Protein AF-A0A556C3S7-F1 (afdb_monomer_lite)

Foldseek 3Di:
DVVVCVVVVHDPVVCCVVQPDPVSVCLVVLLVLLVVLCVQQPQDLQCNPVSLVSSLVVCVVCVVSLVSLVVCVPPPVPSNPPSVVNNLVSNQSNCPPPDDPDRSSRSVVVSSCVSNVVSVVVVPPPPD

Sequence (128 aa):
MERIATRAKSNVRLIYAYYGTKSSLFDMALPQALRCMAENVPPRPDDLTAWAGDVFDHHQWYPEVLRPSMWAQLECPEAATEPFDSHREQTLASAMGESNPLSPIDVLVFVYALAQAWGAVSGRVDSA

Radius of gyration: 17.05 Å; chains: 1; bounding box: 46×32×41 Å

Organism: Brevibacterium aurantiacum (NCBI:txid273384)

Structure (mmCIF, N/CA/C/O backbone):
data_AF-A0A556C3S7-F1
#
_entry.id   AF-A0A556C3S7-F1
#
loop_
_atom_site.group_PDB
_atom_site.id
_atom_site.type_symbol
_atom_site.label_atom_id
_atom_site.label_alt_id
_atom_site.label_comp_id
_atom_site.label_asym_id
_atom_site.label_entity_id
_atom_site.label_seq_id
_atom_site.pdbx_PDB_ins_code
_atom_site.Cartn_x
_atom_site.Cartn_y
_atom_site.Cartn_z
_atom_site.occupancy
_atom_site.B_iso_or_equiv
_atom_site.auth_seq_id
_atom_site.auth_comp_id
_atom_site.auth_asym_id
_atom_site.auth_atom_id
_atom_site.pdbx_PDB_model_num
ATOM 1 N N . MET A 1 1 ? -12.628 4.765 14.629 1.00 85.94 1 MET A N 1
ATOM 2 C CA . MET A 1 1 ? -13.147 3.439 15.008 1.00 85.94 1 MET A CA 1
ATOM 3 C C . MET A 1 1 ? -14.621 3.286 14.681 1.00 85.94 1 MET A C 1
ATOM 5 O O . MET A 1 1 ? -14.951 2.323 14.015 1.00 85.94 1 MET A O 1
ATOM 9 N N . GLU A 1 2 ? -15.492 4.230 15.042 1.00 91.12 2 GLU A N 1
ATOM 10 C CA . GLU A 1 2 ? -16.945 4.138 14.776 1.00 91.12 2 GLU A CA 1
ATOM 11 C C . GLU A 1 2 ? -17.297 3.816 13.320 1.00 91.12 2 GLU A C 1
ATOM 13 O O . GLU A 1 2 ? -17.932 2.803 13.057 1.00 91.12 2 GLU A O 1
ATOM 18 N N . ARG A 1 3 ? -16.774 4.583 12.354 1.00 92.50 3 ARG A N 1
ATOM 19 C CA . ARG A 1 3 ? -16.978 4.295 10.921 1.00 92.50 3 ARG A CA 1
ATOM 20 C C . ARG A 1 3 ? -16.495 2.901 10.489 1.00 92.50 3 ARG A C 1
ATOM 22 O O . ARG A 1 3 ? -17.098 2.305 9.602 1.00 92.50 3 ARG A O 1
ATOM 29 N N . ILE A 1 4 ? -15.412 2.402 11.091 1.00 89.94 4 ILE A N 1
ATOM 30 C CA . ILE A 1 4 ? -14.860 1.065 10.811 1.00 89.94 4 ILE A CA 1
ATOM 31 C C . ILE A 1 4 ? -15.810 0.006 11.373 1.00 89.94 4 ILE A C 1
ATOM 33 O O . ILE A 1 4 ? -16.185 -0.914 10.658 1.00 89.94 4 ILE A O 1
ATOM 37 N N . ALA A 1 5 ? -16.270 0.184 12.612 1.00 92.62 5 ALA A N 1
ATOM 38 C CA . ALA A 1 5 ? -17.216 -0.707 13.272 1.00 92.62 5 ALA A CA 1
ATOM 39 C C . ALA A 1 5 ? -18.539 -0.818 12.509 1.00 92.62 5 ALA A C 1
ATOM 41 O O . ALA A 1 5 ? -19.004 -1.926 12.251 1.00 92.62 5 ALA A O 1
ATOM 42 N N . THR A 1 6 ? -19.095 0.311 12.061 1.00 94.62 6 THR A N 1
ATOM 43 C CA . THR A 1 6 ? -20.312 0.327 11.240 1.00 94.62 6 THR A CA 1
ATOM 44 C C . THR A 1 6 ? -20.128 -0.464 9.944 1.00 94.62 6 THR A C 1
ATOM 46 O O . THR A 1 6 ? -20.972 -1.295 9.616 1.00 94.62 6 THR A O 1
ATOM 49 N N . ARG A 1 7 ? -19.020 -0.254 9.216 1.00 92.44 7 ARG A N 1
ATOM 50 C CA . ARG A 1 7 ? -18.741 -0.970 7.956 1.00 92.44 7 ARG A CA 1
ATOM 51 C C . ARG A 1 7 ? -18.477 -2.461 8.170 1.00 92.44 7 ARG A C 1
ATOM 53 O O . ARG A 1 7 ? -18.977 -3.272 7.401 1.00 92.44 7 ARG A O 1
ATOM 60 N N . ALA A 1 8 ? -17.753 -2.813 9.228 1.00 90.62 8 ALA A N 1
ATOM 61 C CA . ALA A 1 8 ? -17.464 -4.195 9.605 1.00 90.62 8 ALA A CA 1
ATOM 62 C C . ALA A 1 8 ? -18.658 -4.909 10.267 1.00 90.62 8 ALA A C 1
ATOM 64 O O . ALA A 1 8 ? -18.535 -6.074 10.632 1.00 90.62 8 ALA A O 1
ATOM 65 N N . LYS A 1 9 ? -19.792 -4.214 10.465 1.00 94.19 9 LYS A N 1
ATOM 66 C CA . LYS A 1 9 ? -20.957 -4.699 11.227 1.00 94.19 9 LYS A CA 1
ATOM 67 C C . LYS A 1 9 ? -20.552 -5.261 12.598 1.00 94.19 9 LYS A C 1
ATOM 69 O O . LYS A 1 9 ? -21.079 -6.271 13.054 1.00 94.19 9 LYS A O 1
ATOM 74 N N . SER A 1 10 ? -19.595 -4.594 13.239 1.00 93.75 10 SER A N 1
ATOM 75 C CA . SER A 1 10 ? -18.988 -5.007 14.502 1.00 93.75 10 SER A CA 1
ATOM 76 C C . SER A 1 10 ? -19.213 -3.960 15.591 1.00 93.75 10 SER A C 1
ATOM 78 O O . SER A 1 10 ? -19.557 -2.806 15.327 1.00 93.75 10 SER A O 1
ATOM 80 N N . ASN A 1 11 ? -19.024 -4.360 16.845 1.00 93.44 11 ASN A N 1
ATOM 81 C CA . ASN A 1 11 ? -19.128 -3.466 17.989 1.00 93.44 11 ASN A CA 1
ATOM 82 C C . ASN A 1 11 ? -17.817 -2.679 18.161 1.00 93.44 11 ASN A C 1
ATOM 84 O O . ASN A 1 11 ? -16.744 -3.271 18.242 1.00 93.44 11 ASN A O 1
ATOM 88 N N . VAL A 1 12 ? -17.898 -1.348 18.291 1.00 93.56 12 VAL A N 1
ATOM 89 C CA . VAL A 1 12 ? -16.727 -0.484 18.543 1.00 93.56 12 VAL A CA 1
ATOM 90 C C . VAL A 1 12 ? -15.901 -0.970 19.735 1.00 93.56 12 VAL A C 1
ATOM 92 O O . VAL A 1 12 ? -14.680 -1.038 19.627 1.00 93.56 12 VAL A O 1
ATOM 95 N N . ARG A 1 13 ? -16.540 -1.355 20.848 1.00 94.06 13 ARG A N 1
ATOM 96 C CA . ARG A 1 13 ? -15.841 -1.880 22.032 1.00 94.06 13 ARG A CA 1
ATOM 97 C C . ARG A 1 13 ? -15.083 -3.166 21.724 1.00 94.06 13 ARG A C 1
ATOM 99 O O . ARG A 1 13 ? -14.003 -3.354 22.264 1.00 94.06 13 ARG A O 1
ATOM 106 N N . LEU A 1 14 ? -15.617 -4.018 20.847 1.00 93.44 14 LEU A N 1
ATOM 107 C CA . LEU A 1 14 ? -14.944 -5.245 20.425 1.00 93.44 14 LEU A CA 1
ATOM 108 C C . LEU A 1 14 ? -13.708 -4.927 19.577 1.00 93.44 14 LEU A C 1
ATOM 110 O O . LEU A 1 14 ? -12.654 -5.502 19.809 1.00 93.44 14 LEU A O 1
ATOM 114 N N . ILE A 1 15 ? -13.800 -3.956 18.663 1.00 91.62 15 ILE A N 1
ATOM 115 C CA . ILE A 1 15 ? -12.640 -3.501 17.881 1.00 91.62 15 ILE A CA 1
ATOM 116 C C . ILE A 1 15 ? -11.549 -2.938 18.803 1.00 91.62 15 ILE A C 1
ATOM 118 O O . ILE A 1 15 ? -10.386 -3.284 18.635 1.00 91.62 15 ILE A O 1
ATOM 122 N N . TYR A 1 16 ? -11.909 -2.128 19.803 1.00 92.31 16 TYR A N 1
ATOM 123 C CA . TYR A 1 16 ? -10.949 -1.654 20.807 1.00 92.31 16 TYR A CA 1
ATOM 124 C C . TYR A 1 16 ? -10.366 -2.796 21.651 1.00 92.31 16 TYR A C 1
ATOM 126 O O . TYR A 1 16 ? -9.184 -2.766 21.969 1.00 92.31 16 TYR A O 1
ATOM 134 N N . ALA A 1 17 ? -11.161 -3.808 22.004 1.00 93.81 17 ALA A N 1
ATOM 135 C CA . ALA A 1 17 ? -10.679 -4.949 22.781 1.00 93.81 17 ALA A CA 1
ATOM 136 C C . ALA A 1 17 ? -9.670 -5.813 22.003 1.00 93.81 17 ALA A C 1
ATOM 138 O O . ALA A 1 17 ? -8.706 -6.283 22.597 1.00 93.81 17 ALA A O 1
ATOM 139 N N . TYR A 1 18 ? -9.875 -6.004 20.695 1.00 92.31 18 TYR A N 1
ATOM 140 C CA . TYR A 1 18 ? -8.984 -6.806 19.847 1.00 92.31 18 TYR A CA 1
ATOM 141 C C . TYR A 1 18 ? -7.752 -6.039 19.366 1.00 92.31 18 TYR A C 1
ATOM 143 O O . TYR A 1 18 ? -6.648 -6.570 19.404 1.00 92.31 18 TYR A O 1
ATOM 151 N N . TYR A 1 19 ? -7.937 -4.805 18.896 1.00 91.62 19 TYR A N 1
ATOM 152 C CA . TYR A 1 19 ? -6.879 -4.042 18.228 1.00 91.62 19 TYR A CA 1
ATOM 153 C C . TYR A 1 19 ? -6.302 -2.920 19.095 1.00 91.62 19 TYR A C 1
ATOM 155 O O . TYR A 1 19 ? -5.375 -2.237 18.677 1.00 91.62 19 TYR A O 1
ATOM 163 N N . GLY A 1 20 ? -6.851 -2.675 20.286 1.00 92.81 20 GLY A N 1
ATOM 164 C CA . GLY A 1 20 ? -6.415 -1.576 21.137 1.00 92.81 20 GLY A CA 1
ATOM 165 C C . GLY A 1 20 ? -6.696 -0.224 20.486 1.00 92.81 20 GLY A C 1
ATOM 166 O O . GLY A 1 20 ? -7.838 0.225 20.407 1.00 92.81 20 GLY A O 1
ATOM 167 N N . THR A 1 21 ? -5.651 0.463 20.034 1.00 92.38 21 THR A N 1
ATOM 168 C CA . THR A 1 21 ? -5.757 1.821 19.486 1.00 92.38 21 THR A CA 1
ATOM 169 C C . THR A 1 21 ? -6.032 1.821 17.982 1.00 92.38 21 THR A C 1
ATOM 171 O O . THR A 1 21 ? -5.869 0.826 17.281 1.00 92.38 21 THR A O 1
ATOM 174 N N . LYS A 1 22 ? -6.441 2.979 17.443 1.00 88.56 22 LYS A N 1
ATOM 175 C CA . LYS A 1 22 ? -6.580 3.150 15.988 1.00 88.56 22 LYS A CA 1
ATOM 176 C C . LYS A 1 22 ? -5.237 2.965 15.271 1.00 88.56 22 LYS A C 1
ATOM 178 O O . LYS A 1 22 ? -5.242 2.427 14.171 1.00 88.56 22 LYS A O 1
ATOM 183 N N . SER A 1 23 ? -4.140 3.412 15.884 1.00 87.81 23 SE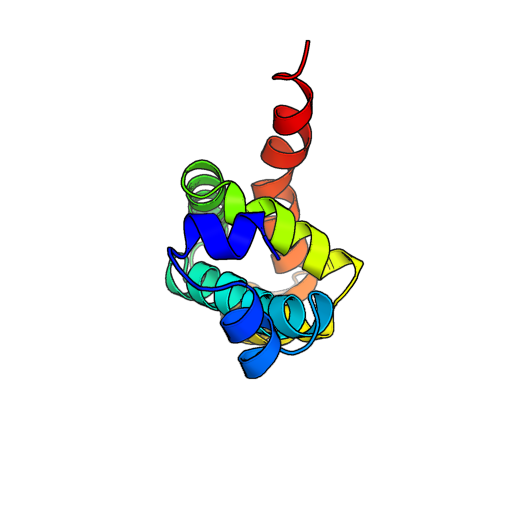R A N 1
ATOM 184 C CA . SER A 1 23 ? -2.792 3.231 15.341 1.00 87.81 23 SER A CA 1
ATOM 185 C C . SER A 1 23 ? -2.445 1.752 15.266 1.00 87.81 23 SER A C 1
ATOM 187 O O . SER A 1 23 ? -2.195 1.270 14.179 1.00 87.81 23 SER A O 1
ATOM 189 N N . SER A 1 24 ? -2.614 1.000 16.358 1.00 87.19 24 SER A N 1
ATOM 190 C CA . SER A 1 24 ? -2.324 -0.439 16.356 1.00 87.19 24 SER A CA 1
ATOM 191 C C . SER A 1 24 ? -3.185 -1.223 15.356 1.00 87.19 24 SER A C 1
ATOM 193 O O . SER A 1 24 ? -2.676 -2.101 14.663 1.00 87.19 24 SER A O 1
ATOM 195 N N . LEU A 1 25 ? -4.469 -0.868 15.197 1.00 90.12 25 LEU A N 1
ATOM 196 C CA . LEU A 1 25 ? -5.300 -1.420 14.119 1.00 90.12 25 LEU A CA 1
ATOM 197 C C . LEU A 1 25 ? -4.694 -1.145 12.740 1.00 90.12 25 LEU A C 1
ATOM 199 O O . LEU A 1 25 ? -4.683 -2.028 11.887 1.00 90.12 25 LEU A O 1
ATOM 203 N N . PHE A 1 26 ? -4.238 0.083 12.507 1.00 87.38 26 PHE A N 1
ATOM 204 C CA . PHE A 1 26 ? -3.658 0.487 11.234 1.00 87.38 26 PHE A CA 1
ATOM 205 C C . PHE A 1 26 ? -2.313 -0.205 10.974 1.00 87.38 26 PHE A C 1
ATOM 207 O O . PHE A 1 26 ? -2.112 -0.697 9.868 1.00 87.38 26 PHE A O 1
ATOM 214 N N . ASP A 1 27 ? -1.474 -0.352 11.999 1.00 84.69 27 ASP A N 1
ATOM 215 C CA . ASP A 1 27 ? -0.187 -1.058 11.939 1.00 84.69 27 ASP A CA 1
ATOM 216 C C . ASP A 1 27 ? -0.357 -2.538 11.556 1.00 84.69 27 ASP A C 1
ATOM 218 O O . ASP A 1 27 ? 0.521 -3.123 10.932 1.00 84.69 27 ASP A O 1
ATOM 222 N N . MET A 1 28 ? -1.505 -3.148 11.876 1.00 86.00 28 MET A N 1
ATOM 223 C CA . MET A 1 28 ? -1.854 -4.502 11.426 1.00 86.00 28 MET A CA 1
ATOM 224 C C . MET A 1 28 ? -2.518 -4.530 10.044 1.00 86.00 28 MET A C 1
ATOM 226 O O . MET A 1 28 ? -2.267 -5.432 9.247 1.00 86.00 28 MET A O 1
ATOM 230 N N . ALA A 1 29 ? -3.398 -3.570 9.754 1.00 87.88 29 ALA A N 1
ATOM 231 C CA . ALA A 1 29 ? -4.168 -3.555 8.513 1.00 87.88 29 ALA A CA 1
ATOM 232 C C . ALA A 1 29 ? -3.323 -3.159 7.294 1.00 87.88 29 ALA A C 1
ATOM 234 O O . ALA A 1 29 ? -3.577 -3.649 6.194 1.00 87.88 29 ALA A O 1
ATOM 235 N N . LEU A 1 30 ? -2.337 -2.277 7.477 1.00 85.56 30 LEU A N 1
ATOM 236 C CA . LEU A 1 30 ? -1.515 -1.765 6.387 1.00 85.56 30 LEU A CA 1
ATOM 237 C C . LEU A 1 30 ? -0.635 -2.858 5.751 1.00 85.56 30 LEU A C 1
ATOM 239 O O . LEU A 1 30 ? -0.775 -3.053 4.544 1.00 85.56 30 LEU A O 1
ATOM 243 N N . PRO A 1 31 ? 0.185 -3.630 6.497 1.00 83.31 31 PRO A N 1
ATOM 244 C CA . PRO A 1 31 ? 0.967 -4.720 5.908 1.00 83.31 31 PRO A CA 1
ATOM 245 C C . PRO A 1 31 ? 0.090 -5.756 5.199 1.00 83.31 31 PRO A C 1
ATOM 247 O O . PRO A 1 31 ? 0.442 -6.232 4.125 1.00 83.31 31 PRO A O 1
ATOM 250 N N . GLN A 1 32 ? -1.087 -6.063 5.758 1.00 85.62 32 GLN A N 1
ATOM 251 C CA . GLN A 1 32 ? -2.038 -6.983 5.133 1.00 85.62 32 GLN A CA 1
ATOM 252 C C . GLN A 1 32 ? -2.545 -6.450 3.785 1.00 85.62 32 GLN A C 1
ATOM 254 O O . GLN A 1 32 ? -2.611 -7.201 2.817 1.00 85.62 32 GLN A O 1
ATOM 259 N N . ALA A 1 33 ? -2.891 -5.162 3.706 1.00 84.62 33 ALA A N 1
ATOM 260 C CA . ALA A 1 33 ? -3.353 -4.546 2.465 1.00 84.62 33 ALA A CA 1
ATOM 261 C C . ALA A 1 33 ? -2.254 -4.529 1.390 1.00 84.62 33 ALA A C 1
ATOM 263 O O . ALA A 1 33 ? -2.525 -4.856 0.234 1.00 84.62 33 ALA A O 1
ATOM 264 N N . LEU A 1 34 ? -1.016 -4.200 1.776 1.00 82.69 34 LEU A N 1
ATOM 265 C CA . LEU A 1 34 ? 0.131 -4.202 0.865 1.00 82.69 34 LEU A CA 1
ATOM 266 C C . LEU A 1 34 ? 0.466 -5.614 0.374 1.00 82.69 34 LEU A C 1
ATOM 268 O O . LEU A 1 34 ? 0.771 -5.799 -0.801 1.00 82.69 34 LEU A O 1
ATOM 272 N N . ARG A 1 35 ? 0.344 -6.620 1.244 1.00 84.12 35 ARG A N 1
ATOM 273 C CA . ARG A 1 35 ? 0.519 -8.028 0.876 1.00 84.12 35 ARG A CA 1
ATOM 274 C C . ARG A 1 35 ? -0.537 -8.500 -0.113 1.00 84.12 35 ARG A C 1
ATOM 276 O O . ARG A 1 35 ? -0.181 -9.071 -1.133 1.00 84.12 35 ARG A O 1
ATOM 283 N N . CYS A 1 36 ? -1.814 -8.208 0.134 1.00 84.62 36 CYS A N 1
ATOM 284 C CA . CYS A 1 36 ? -2.874 -8.567 -0.809 1.00 84.62 36 CYS A CA 1
ATOM 285 C C . CYS A 1 36 ? -2.677 -7.893 -2.177 1.00 84.62 36 CYS A C 1
ATOM 287 O O . CYS A 1 36 ? -2.924 -8.517 -3.203 1.00 84.62 36 CYS A O 1
ATOM 289 N N . MET A 1 37 ? -2.197 -6.645 -2.213 1.00 83.69 37 MET A N 1
ATOM 290 C CA . MET A 1 37 ? -1.829 -5.985 -3.470 1.00 83.69 37 MET A CA 1
ATOM 291 C C . MET A 1 37 ? -0.693 -6.728 -4.187 1.00 83.69 37 MET A C 1
ATOM 293 O O . MET A 1 37 ? -0.812 -7.018 -5.374 1.00 83.69 37 MET A O 1
ATOM 297 N N . ALA A 1 38 ? 0.378 -7.060 -3.463 1.00 81.75 38 ALA A N 1
ATOM 298 C CA . ALA A 1 38 ? 1.515 -7.814 -3.987 1.00 81.75 38 ALA A CA 1
ATOM 299 C C . ALA A 1 38 ? 1.120 -9.205 -4.519 1.00 81.75 38 ALA A C 1
ATOM 301 O O . ALA A 1 38 ? 1.650 -9.650 -5.533 1.00 81.75 38 ALA A O 1
ATOM 302 N N . GLU A 1 39 ? 0.172 -9.878 -3.864 1.00 85.44 39 GLU A N 1
ATOM 303 C CA . GLU A 1 39 ? -0.383 -11.165 -4.304 1.00 85.44 39 GLU A CA 1
ATOM 304 C C . GLU A 1 39 ? -1.265 -11.027 -5.555 1.00 85.44 39 GLU A C 1
ATOM 306 O O . GLU A 1 39 ? -1.237 -11.894 -6.428 1.00 85.44 39 GLU A O 1
ATOM 311 N N . ASN A 1 40 ? -2.036 -9.940 -5.662 1.00 88.12 40 ASN A N 1
ATOM 312 C CA . ASN A 1 40 ? -2.905 -9.678 -6.811 1.00 88.12 40 ASN A CA 1
ATOM 313 C C . ASN A 1 40 ? -2.130 -9.254 -8.065 1.00 88.12 40 ASN A C 1
ATOM 315 O O . ASN A 1 40 ? -2.598 -9.498 -9.178 1.00 88.12 40 ASN A O 1
ATOM 319 N N . VAL A 1 41 ? -0.981 -8.596 -7.891 1.00 87.12 41 VAL A N 1
ATOM 320 C CA . VAL A 1 41 ? -0.162 -8.056 -8.985 1.00 87.12 41 VAL A CA 1
ATOM 321 C C . VAL A 1 41 ? 1.289 -8.519 -8.838 1.00 87.12 41 VAL A C 1
ATOM 323 O O . VAL A 1 41 ? 2.179 -7.711 -8.544 1.00 87.12 41 VAL A O 1
ATOM 326 N N . PRO A 1 42 ? 1.552 -9.824 -9.024 1.00 84.12 42 PRO A N 1
ATOM 327 C CA . PRO A 1 42 ? 2.895 -10.356 -8.875 1.00 84.12 42 PRO A CA 1
ATOM 328 C C . PRO A 1 42 ? 3.854 -9.696 -9.884 1.00 84.12 42 PRO A C 1
ATOM 330 O O . PRO A 1 42 ? 3.462 -9.456 -11.033 1.00 84.12 42 PRO A O 1
ATOM 333 N N . PRO A 1 43 ? 5.110 -9.416 -9.493 1.00 78.69 43 PRO A N 1
ATOM 334 C CA . PRO A 1 43 ? 6.119 -8.897 -10.405 1.00 78.69 43 PRO A CA 1
ATOM 335 C C . PRO A 1 43 ? 6.322 -9.796 -11.620 1.00 78.69 43 PRO A C 1
ATOM 337 O O . PRO A 1 43 ? 6.235 -11.022 -11.543 1.00 78.69 43 PRO A O 1
ATOM 340 N N . ARG A 1 44 ? 6.637 -9.169 -12.757 1.00 80.75 44 ARG A N 1
ATOM 341 C CA . ARG A 1 44 ? 6.972 -9.866 -14.005 1.00 80.75 44 ARG A CA 1
ATOM 342 C C . ARG A 1 44 ? 8.422 -9.560 -14.354 1.00 80.75 44 ARG A C 1
ATOM 344 O O . ARG A 1 44 ? 8.679 -8.533 -14.984 1.00 80.75 44 ARG A O 1
ATOM 351 N N . PRO A 1 45 ? 9.375 -10.421 -13.950 1.00 73.62 45 PRO A N 1
ATOM 352 C CA . PRO A 1 45 ? 10.785 -10.149 -14.164 1.00 73.62 45 PRO A CA 1
ATOM 353 C C . PRO A 1 45 ? 11.134 -9.933 -15.639 1.00 73.62 45 PRO A C 1
ATOM 355 O O . PRO A 1 45 ? 11.934 -9.067 -15.976 1.00 73.62 45 PRO A O 1
ATOM 358 N N . ASP A 1 46 ? 10.494 -10.672 -16.535 1.00 79.62 46 ASP A N 1
ATOM 359 C CA . ASP A 1 46 ? 10.825 -10.615 -17.958 1.00 79.62 46 ASP A CA 1
ATOM 360 C C . ASP A 1 46 ? 10.172 -9.424 -18.686 1.00 79.62 46 ASP A C 1
ATOM 362 O O . ASP A 1 46 ? 10.520 -9.139 -19.830 1.00 79.62 46 ASP A O 1
ATOM 366 N N . ASP A 1 47 ? 9.228 -8.722 -18.042 1.00 80.94 47 ASP A N 1
ATOM 367 C CA . ASP A 1 47 ? 8.504 -7.589 -18.628 1.00 80.94 47 ASP A CA 1
ATOM 368 C C . ASP A 1 47 ? 8.023 -6.598 -17.554 1.00 80.94 47 ASP A C 1
ATOM 370 O O . ASP A 1 47 ? 6.860 -6.572 -17.134 1.00 80.94 47 ASP A O 1
ATOM 374 N N . LEU A 1 48 ? 8.947 -5.738 -17.123 1.00 76.75 48 LEU A N 1
ATOM 375 C CA . LEU A 1 48 ? 8.676 -4.701 -16.126 1.00 76.75 48 LEU A CA 1
ATOM 376 C C . LEU A 1 48 ? 7.672 -3.647 -16.614 1.00 76.75 48 LEU A C 1
ATOM 378 O O . LEU A 1 48 ? 7.019 -3.003 -15.795 1.00 76.75 48 LEU A O 1
ATOM 382 N N . THR A 1 49 ? 7.537 -3.456 -17.930 1.00 80.81 49 THR A N 1
ATOM 383 C CA . THR A 1 49 ? 6.611 -2.459 -18.488 1.00 80.81 49 THR A CA 1
ATOM 384 C C . THR A 1 49 ? 5.177 -2.968 -18.415 1.00 80.81 49 THR A C 1
ATOM 386 O O . THR A 1 49 ? 4.296 -2.228 -17.976 1.00 80.81 49 THR A O 1
ATOM 389 N N . ALA A 1 50 ? 4.945 -4.235 -18.771 1.00 84.06 50 ALA A N 1
ATOM 390 C CA . ALA A 1 50 ? 3.649 -4.873 -18.559 1.00 84.06 50 ALA A CA 1
ATOM 391 C C . ALA A 1 50 ? 3.284 -4.888 -17.072 1.00 84.06 50 ALA A C 1
ATOM 393 O O . ALA A 1 50 ? 2.166 -4.524 -16.717 1.00 84.06 50 ALA A O 1
ATOM 394 N N . TRP A 1 51 ? 4.243 -5.209 -16.199 1.00 84.44 51 TRP A N 1
ATOM 395 C CA . TRP A 1 51 ? 4.000 -5.186 -14.760 1.00 84.44 51 TRP A CA 1
ATOM 396 C C . TRP A 1 51 ? 3.626 -3.791 -14.235 1.00 84.44 51 TRP A C 1
ATOM 398 O O . TRP A 1 51 ? 2.693 -3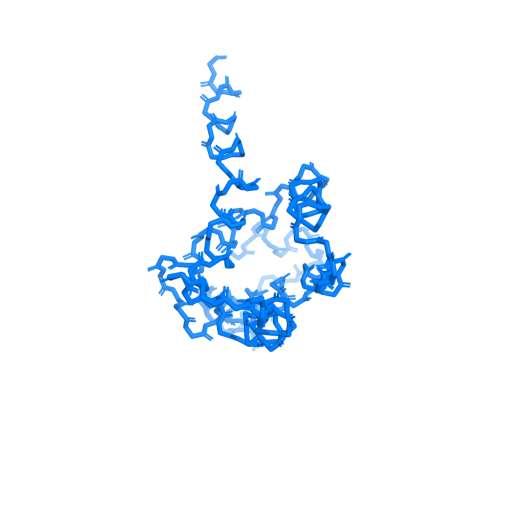.665 -13.448 1.00 84.44 51 TRP A O 1
ATOM 408 N N . ALA A 1 52 ? 4.277 -2.724 -14.711 1.00 82.75 52 ALA A N 1
ATOM 409 C CA . ALA A 1 52 ? 3.892 -1.355 -14.360 1.00 82.75 52 ALA A CA 1
ATOM 410 C C . ALA A 1 52 ? 2.443 -1.025 -14.768 1.00 82.75 52 ALA A C 1
ATOM 412 O O . ALA A 1 52 ? 1.735 -0.339 -14.026 1.00 82.75 52 ALA A O 1
ATOM 413 N N . GLY A 1 53 ? 1.998 -1.539 -15.919 1.00 85.94 53 GLY A N 1
ATOM 414 C CA . GLY A 1 53 ? 0.604 -1.464 -16.362 1.00 85.94 53 GLY A CA 1
ATOM 415 C C . GLY A 1 53 ? -0.344 -2.226 -15.435 1.00 85.94 53 GLY A C 1
ATOM 416 O O . GLY A 1 53 ? -1.334 -1.657 -14.982 1.00 85.94 53 GLY A O 1
ATOM 417 N N . ASP A 1 54 ? 0.004 -3.462 -15.071 1.00 89.19 54 ASP A N 1
ATOM 418 C CA . ASP A 1 54 ? -0.792 -4.293 -14.160 1.00 89.19 54 ASP A CA 1
ATOM 419 C C . ASP A 1 54 ? -0.947 -3.612 -12.776 1.00 89.19 54 ASP A C 1
ATOM 421 O O . ASP A 1 54 ? -2.034 -3.601 -12.187 1.00 89.19 54 ASP A O 1
ATOM 425 N N . VAL A 1 55 ? 0.116 -2.963 -12.275 1.00 86.31 55 VAL A N 1
ATOM 426 C CA . VAL A 1 55 ? 0.084 -2.175 -11.027 1.00 86.31 55 VAL A CA 1
ATOM 427 C C . VAL A 1 55 ? -0.808 -0.942 -11.177 1.00 86.31 55 VAL A C 1
ATOM 429 O O . VAL A 1 55 ? -1.594 -0.649 -10.272 1.00 86.31 55 VAL A O 1
ATOM 432 N N . PHE A 1 56 ? -0.711 -0.211 -12.289 1.00 84.69 56 PHE A N 1
ATOM 433 C CA . PHE A 1 56 ? -1.572 0.944 -12.564 1.00 84.69 56 PHE A CA 1
ATOM 434 C C . PHE A 1 56 ? -3.051 0.541 -12.587 1.00 84.69 56 PHE A C 1
ATOM 436 O O . PHE A 1 56 ? -3.869 1.144 -11.885 1.00 84.69 56 PHE A O 1
ATOM 443 N N . ASP A 1 57 ? -3.385 -0.512 -13.332 1.00 88.75 57 ASP A N 1
ATOM 444 C CA . ASP A 1 57 ? -4.754 -0.999 -13.455 1.00 88.75 57 ASP A CA 1
ATOM 445 C C . ASP A 1 57 ? -5.293 -1.435 -12.093 1.00 88.75 57 ASP A C 1
ATOM 447 O O . ASP A 1 57 ? -6.382 -1.01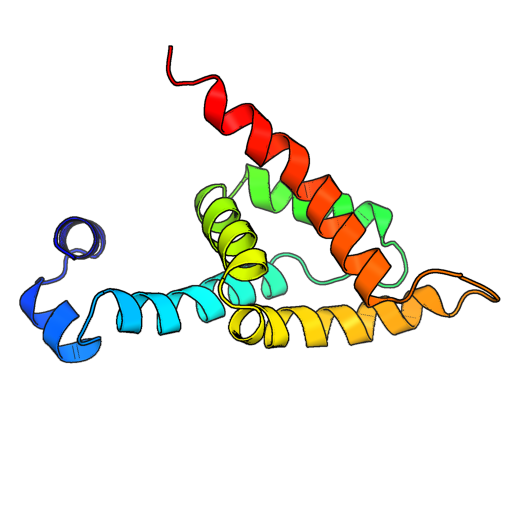7 -11.700 1.00 88.75 57 ASP A O 1
ATOM 451 N N . HIS A 1 58 ? -4.521 -2.184 -11.302 1.00 87.94 58 HIS A N 1
ATOM 452 C CA . HIS A 1 58 ? -4.949 -2.571 -9.957 1.00 87.94 58 HIS A CA 1
ATOM 453 C C . HIS A 1 58 ? -5.303 -1.362 -9.079 1.00 87.94 58 HIS A C 1
ATOM 455 O O . HIS A 1 58 ? -6.308 -1.391 -8.371 1.00 87.94 58 HIS A O 1
ATOM 461 N N . HIS A 1 59 ? -4.543 -0.267 -9.148 1.00 85.44 59 HIS A N 1
ATOM 462 C CA . HIS A 1 59 ? -4.874 0.953 -8.405 1.00 85.44 59 HIS A CA 1
ATOM 463 C C . HIS A 1 59 ? -6.140 1.658 -8.917 1.00 85.44 59 HIS A C 1
ATOM 465 O O . HIS A 1 59 ? -6.825 2.307 -8.124 1.00 85.44 59 HIS A O 1
ATOM 471 N N . GLN A 1 60 ? -6.476 1.514 -10.201 1.00 85.62 60 GLN A N 1
ATOM 472 C CA . GLN A 1 60 ? -7.738 2.005 -10.766 1.00 85.62 60 GLN A CA 1
ATOM 473 C C . GLN A 1 60 ? -8.937 1.179 -10.274 1.00 85.62 60 GLN A C 1
ATOM 475 O O . GLN A 1 60 ? -9.989 1.743 -9.972 1.00 85.62 60 GLN A O 1
ATOM 480 N N . TRP A 1 61 ? -8.778 -0.144 -10.161 1.00 88.50 61 TRP A N 1
ATOM 481 C CA . TRP A 1 61 ? -9.821 -1.048 -9.659 1.00 88.50 61 TRP A CA 1
ATOM 482 C C . TRP A 1 61 ? -9.983 -0.991 -8.131 1.00 88.50 61 TRP A C 1
ATOM 484 O O . TRP A 1 61 ? -11.102 -1.139 -7.640 1.00 88.50 61 TRP A O 1
ATOM 494 N N . TYR A 1 62 ? -8.897 -0.734 -7.392 1.00 86.25 62 TYR A N 1
ATOM 495 C CA . TYR A 1 62 ? -8.848 -0.718 -5.922 1.00 86.25 62 TYR A CA 1
ATOM 496 C C . TYR A 1 62 ? -8.270 0.602 -5.367 1.00 86.25 62 TYR A C 1
ATOM 498 O O . TYR A 1 62 ? -7.216 0.616 -4.711 1.00 86.25 62 TYR A O 1
ATOM 506 N N . PRO A 1 63 ? -8.943 1.749 -5.586 1.00 83.31 63 PRO A N 1
ATOM 507 C CA . PRO A 1 63 ? -8.443 3.066 -5.178 1.00 83.31 63 PRO A CA 1
ATOM 508 C C . PRO A 1 63 ? -8.284 3.220 -3.655 1.00 83.31 63 PRO A C 1
ATOM 510 O O . PRO A 1 63 ? -7.552 4.093 -3.176 1.00 83.31 63 PRO A O 1
ATOM 513 N N . GLU A 1 64 ? -8.949 2.386 -2.855 1.00 82.06 64 GLU A N 1
ATOM 514 C CA . GLU A 1 64 ? -8.798 2.343 -1.401 1.00 82.06 64 GLU A CA 1
ATOM 515 C C . GLU A 1 64 ? -7.419 1.861 -0.936 1.00 82.06 64 GLU A C 1
ATOM 517 O O . GLU A 1 64 ? -7.023 2.222 0.175 1.00 82.06 64 GLU A O 1
ATOM 522 N N . VAL A 1 65 ? -6.691 1.107 -1.769 1.00 81.62 65 VAL A N 1
ATOM 523 C CA . VAL A 1 65 ? -5.343 0.585 -1.477 1.00 81.62 65 VAL A CA 1
ATOM 524 C C . VAL A 1 65 ? -4.251 1.573 -1.897 1.00 81.62 65 VAL A C 1
ATOM 526 O O . VAL A 1 65 ? -3.186 1.617 -1.279 1.00 81.62 65 VAL A O 1
ATOM 529 N N . LEU A 1 66 ? -4.540 2.453 -2.863 1.00 82.12 66 LEU A N 1
ATOM 530 C CA . LEU A 1 66 ? -3.606 3.473 -3.349 1.00 82.12 66 LEU A CA 1
ATOM 531 C C . LEU A 1 66 ? -3.118 4.399 -2.231 1.00 82.12 66 LEU A C 1
ATOM 533 O O . LEU A 1 66 ? -1.922 4.556 -2.001 1.00 82.12 66 LEU A O 1
ATOM 537 N N . ARG A 1 67 ? -4.053 5.015 -1.500 1.00 82.12 67 ARG A N 1
ATOM 538 C CA . ARG A 1 67 ? -3.706 6.006 -0.470 1.00 82.12 67 ARG A CA 1
ATOM 539 C C . ARG A 1 67 ? -2.870 5.396 0.673 1.00 82.12 67 ARG A C 1
ATOM 541 O O . ARG A 1 67 ? -1.877 6.021 1.041 1.00 82.12 67 ARG A O 1
ATOM 548 N N . PRO A 1 68 ? -3.219 4.223 1.240 1.00 81.62 68 PRO A N 1
ATOM 549 C CA . PRO A 1 68 ? -2.359 3.522 2.194 1.00 81.62 68 PRO A CA 1
ATOM 550 C C . PRO A 1 68 ? -0.964 3.204 1.645 1.00 81.62 68 PRO A C 1
ATOM 552 O O . PRO A 1 68 ? 0.010 3.398 2.363 1.00 81.62 68 PRO A O 1
ATOM 555 N N . SER A 1 69 ? -0.855 2.792 0.379 1.00 79.25 69 SER A N 1
ATOM 556 C CA . SER A 1 69 ? 0.429 2.452 -0.257 1.00 79.25 69 SER A CA 1
ATOM 557 C C . SER A 1 69 ? 1.340 3.661 -0.449 1.00 79.25 69 SER A C 1
ATOM 559 O O . SER A 1 69 ? 2.539 3.593 -0.179 1.00 79.25 69 SER A O 1
ATOM 561 N N . MET A 1 70 ? 0.778 4.804 -0.843 1.00 78.94 70 MET A N 1
ATOM 562 C CA . MET A 1 70 ? 1.517 6.069 -0.901 1.00 78.94 70 MET A CA 1
ATOM 563 C C . MET A 1 70 ? 1.945 6.545 0.492 1.00 78.94 70 MET A C 1
ATOM 565 O O . MET A 1 70 ? 3.065 7.012 0.667 1.00 78.94 70 MET A O 1
ATOM 569 N N . TRP A 1 71 ? 1.068 6.420 1.493 1.00 82.94 71 TRP A N 1
ATOM 570 C CA . TRP A 1 71 ? 1.382 6.800 2.873 1.00 82.9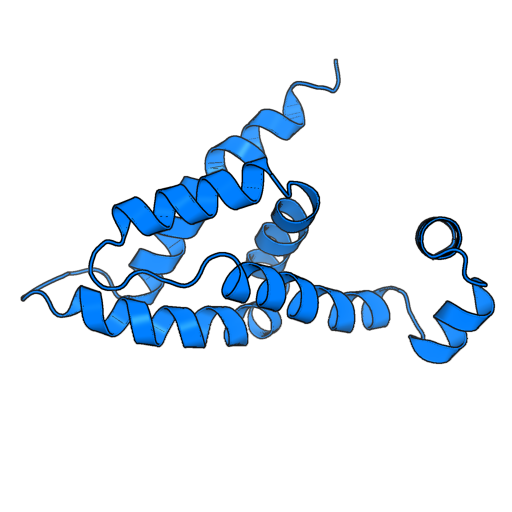4 71 TRP A CA 1
ATOM 571 C C . TRP A 1 71 ? 2.494 5.927 3.472 1.00 82.94 71 TRP A C 1
ATOM 573 O O . TRP A 1 71 ? 3.403 6.457 4.106 1.00 82.94 71 TRP A O 1
ATOM 583 N N . ALA A 1 72 ? 2.462 4.612 3.231 1.00 79.44 72 ALA A N 1
ATOM 584 C CA . ALA A 1 72 ? 3.460 3.670 3.738 1.00 79.44 72 ALA A CA 1
ATOM 585 C C . ALA A 1 72 ? 4.876 4.025 3.271 1.00 79.44 72 ALA A C 1
ATOM 587 O O . ALA A 1 72 ? 5.806 4.016 4.072 1.00 79.44 72 ALA A O 1
ATOM 588 N N . GLN A 1 73 ? 5.019 4.420 2.003 1.00 71.50 73 GLN A N 1
ATOM 589 C CA . GLN A 1 73 ? 6.297 4.863 1.439 1.00 71.50 73 GLN A CA 1
ATOM 590 C C . GLN A 1 73 ? 6.865 6.115 2.129 1.00 71.50 73 GLN A C 1
ATOM 592 O O . GLN A 1 73 ? 8.078 6.305 2.127 1.00 71.50 73 GLN A O 1
ATOM 597 N N . LEU A 1 74 ? 6.012 6.970 2.704 1.00 74.62 74 LEU A N 1
ATOM 598 C CA . LEU A 1 74 ? 6.427 8.223 3.341 1.00 74.62 74 LEU A CA 1
ATOM 599 C C . LEU A 1 74 ? 6.700 8.068 4.841 1.00 74.62 74 LEU A C 1
ATOM 601 O O . LEU A 1 74 ? 7.666 8.630 5.347 1.00 74.62 74 LEU A O 1
ATOM 605 N N . GLU A 1 75 ? 5.843 7.334 5.548 1.00 75.81 75 GLU A N 1
ATOM 606 C CA . GLU A 1 75 ? 5.778 7.366 7.018 1.00 75.81 75 GLU A CA 1
ATOM 607 C C . GLU A 1 75 ? 6.150 6.030 7.675 1.00 75.81 75 GLU A C 1
ATOM 609 O O . GLU A 1 75 ? 6.408 5.985 8.876 1.00 75.81 75 GLU A O 1
ATOM 614 N N . CYS A 1 76 ? 6.161 4.924 6.922 1.00 70.00 76 CYS A N 1
ATOM 615 C CA . CYS A 1 76 ? 6.393 3.591 7.480 1.00 70.00 76 CYS A CA 1
ATOM 616 C C . CYS A 1 76 ? 7.202 2.702 6.520 1.00 70.00 76 CYS A C 1
ATOM 618 O O . CYS A 1 76 ? 6.676 1.718 5.986 1.00 70.00 76 CYS A O 1
ATOM 620 N N . PRO A 1 77 ? 8.490 3.028 6.300 1.00 63.06 77 PRO A N 1
ATOM 621 C CA . PRO A 1 77 ? 9.343 2.278 5.383 1.00 63.06 77 PRO A CA 1
ATOM 622 C C . PRO A 1 77 ? 9.431 0.790 5.755 1.00 63.06 77 PRO A C 1
ATOM 624 O O . PRO A 1 77 ? 9.446 -0.046 4.865 1.00 63.06 77 PRO A O 1
ATOM 627 N N . GLU A 1 78 ? 9.377 0.445 7.045 1.00 64.94 78 GLU A N 1
ATOM 628 C CA . GLU A 1 78 ? 9.436 -0.943 7.534 1.00 64.94 78 GLU A CA 1
ATOM 629 C C . GLU A 1 78 ? 8.200 -1.782 7.168 1.00 64.94 78 GLU A C 1
ATOM 631 O O . GLU A 1 78 ? 8.329 -2.968 6.873 1.00 64.94 78 GLU A O 1
ATOM 636 N N . ALA A 1 79 ? 7.001 -1.187 7.150 1.00 59.84 79 ALA A N 1
ATOM 637 C CA . ALA A 1 79 ? 5.779 -1.881 6.730 1.00 59.84 79 ALA A CA 1
ATOM 638 C C . ALA A 1 79 ? 5.704 -2.055 5.207 1.00 59.84 79 ALA A C 1
ATOM 640 O O . ALA A 1 79 ? 5.040 -2.972 4.722 1.00 59.84 79 ALA A O 1
ATOM 641 N N . ALA A 1 80 ? 6.386 -1.187 4.459 1.00 59.38 80 ALA A N 1
ATOM 642 C CA . ALA A 1 80 ? 6.568 -1.348 3.025 1.00 59.38 80 ALA A CA 1
ATOM 643 C C . ALA A 1 80 ? 7.605 -2.440 2.701 1.00 59.38 80 ALA A C 1
ATOM 645 O O . ALA A 1 80 ? 7.504 -3.064 1.653 1.00 59.38 80 ALA A O 1
ATOM 646 N N . THR A 1 81 ? 8.557 -2.733 3.592 1.00 60.00 81 THR A N 1
ATOM 647 C CA . THR A 1 81 ? 9.696 -3.616 3.301 1.00 60.00 81 THR A CA 1
ATOM 648 C C . THR A 1 81 ? 9.319 -5.027 2.837 1.00 60.00 81 THR A C 1
ATOM 650 O O . THR A 1 81 ? 9.874 -5.480 1.849 1.00 60.00 81 THR A O 1
ATOM 653 N N . GLU A 1 82 ? 8.377 -5.736 3.472 1.00 57.88 82 GLU A N 1
ATOM 654 C CA . GLU A 1 82 ? 8.171 -7.173 3.179 1.00 57.88 82 GLU A CA 1
ATOM 655 C C . GLU A 1 82 ? 7.591 -7.461 1.773 1.00 57.88 82 GLU A C 1
ATOM 657 O O . GLU A 1 82 ? 8.180 -8.259 1.035 1.00 57.88 82 GLU A O 1
ATOM 662 N N . PRO A 1 83 ? 6.529 -6.770 1.314 1.00 62.84 83 PRO A N 1
ATOM 663 C CA . PRO A 1 83 ? 6.107 -6.839 -0.084 1.00 62.84 83 PRO A CA 1
ATOM 664 C C . PRO A 1 83 ? 7.205 -6.353 -1.038 1.00 62.84 83 PRO A C 1
ATOM 666 O O . PRO A 1 83 ? 7.448 -6.986 -2.065 1.00 62.84 83 PRO A O 1
ATOM 669 N N . PHE A 1 84 ? 7.919 -5.280 -0.682 1.00 63.12 84 PHE A N 1
ATOM 670 C CA . PHE A 1 84 ? 8.985 -4.723 -1.515 1.00 63.12 84 PHE A CA 1
ATOM 671 C C . PHE A 1 84 ? 10.201 -5.650 -1.639 1.00 63.12 84 PHE A C 1
ATOM 673 O O . PHE A 1 84 ? 10.802 -5.678 -2.706 1.00 63.12 84 PHE A O 1
ATOM 680 N N . ASP A 1 85 ? 10.541 -6.444 -0.624 1.00 63.47 85 ASP A N 1
ATOM 681 C CA . ASP A 1 85 ? 11.658 -7.394 -0.660 1.00 63.47 85 ASP A CA 1
ATOM 682 C C . ASP A 1 85 ? 11.375 -8.543 -1.632 1.00 63.47 85 ASP A C 1
ATOM 684 O O . ASP A 1 85 ? 12.211 -8.851 -2.485 1.00 63.47 85 ASP A O 1
ATOM 688 N N . SER A 1 86 ? 10.158 -9.101 -1.592 1.00 64.75 86 SER A N 1
ATOM 689 C CA . SER A 1 86 ? 9.731 -10.124 -2.560 1.00 64.75 86 SER A CA 1
ATOM 690 C C . SER A 1 86 ? 9.774 -9.603 -4.004 1.00 64.75 86 SER A C 1
ATOM 692 O O . SER A 1 86 ? 10.182 -10.306 -4.930 1.00 64.75 86 SER A O 1
ATOM 694 N N . HIS A 1 87 ? 9.404 -8.334 -4.192 1.00 66.38 87 HIS A N 1
ATOM 695 C CA . HIS A 1 87 ? 9.425 -7.658 -5.484 1.00 66.38 87 HIS A CA 1
ATOM 696 C C . HIS A 1 87 ? 10.841 -7.293 -5.924 1.00 66.38 87 HIS A C 1
ATOM 698 O O . HIS A 1 87 ? 11.170 -7.365 -7.110 1.00 66.38 87 HIS A O 1
ATOM 704 N N . ARG A 1 88 ? 11.702 -6.933 -4.973 1.00 64.12 88 ARG A N 1
ATOM 705 C CA . ARG A 1 88 ? 13.106 -6.600 -5.191 1.00 64.12 88 ARG A CA 1
ATOM 706 C C . ARG A 1 88 ? 13.878 -7.806 -5.701 1.00 64.12 88 ARG A C 1
ATOM 708 O O . ARG A 1 88 ? 14.619 -7.645 -6.663 1.00 64.12 88 ARG A O 1
ATOM 715 N N . GLU A 1 89 ? 13.697 -8.989 -5.115 1.00 63.94 89 GLU A N 1
ATOM 716 C CA . GLU A 1 89 ? 14.333 -10.231 -5.590 1.00 63.94 89 GLU A CA 1
ATOM 717 C C . GLU A 1 89 ? 13.941 -10.570 -7.035 1.00 63.94 89 GLU A C 1
ATOM 719 O O . GLU A 1 89 ? 14.785 -10.953 -7.844 1.00 63.94 89 GLU A O 1
ATOM 724 N N . GLN A 1 90 ? 12.677 -10.348 -7.388 1.00 63.12 90 GLN A N 1
ATOM 725 C CA . GLN A 1 90 ? 12.165 -10.592 -8.736 1.00 63.12 90 GLN A CA 1
ATOM 726 C C . GLN A 1 90 ? 12.641 -9.532 -9.744 1.00 63.12 90 GLN A C 1
ATOM 728 O O . GLN A 1 90 ? 13.014 -9.870 -10.862 1.00 63.12 90 GLN A O 1
ATOM 733 N N . THR A 1 91 ? 12.724 -8.265 -9.331 1.00 61.84 91 THR A N 1
ATOM 734 C CA . THR A 1 91 ? 13.249 -7.160 -10.158 1.00 61.84 91 THR A CA 1
ATOM 735 C C . THR A 1 91 ? 14.773 -7.248 -10.332 1.00 61.84 91 THR A C 1
ATOM 737 O O . THR A 1 91 ? 15.311 -6.868 -11.372 1.00 61.84 91 THR A O 1
ATOM 740 N N . LEU A 1 92 ? 15.489 -7.779 -9.331 1.00 61.50 92 LEU A N 1
ATOM 741 C CA . LEU A 1 92 ? 16.923 -8.086 -9.388 1.00 61.50 92 LEU A CA 1
ATOM 742 C C . LEU A 1 92 ? 17.240 -9.046 -10.540 1.00 61.50 92 LEU A C 1
ATOM 744 O O . LEU A 1 92 ? 18.215 -8.815 -11.250 1.00 61.50 92 LEU A O 1
ATOM 748 N N . ALA A 1 93 ? 16.409 -10.072 -10.753 1.00 63.00 93 ALA A N 1
ATOM 749 C CA . ALA A 1 93 ? 16.585 -11.030 -11.845 1.00 63.00 93 ALA A CA 1
ATOM 750 C C . ALA A 1 93 ? 16.484 -10.368 -13.235 1.00 63.00 93 ALA A C 1
ATOM 752 O O . ALA A 1 93 ? 17.229 -10.729 -14.143 1.00 63.00 93 ALA A O 1
ATOM 753 N N . SER A 1 94 ? 15.629 -9.351 -13.382 1.00 60.62 94 SER A N 1
ATOM 754 C CA . SER A 1 94 ? 15.439 -8.564 -14.613 1.00 60.62 94 SER A CA 1
ATOM 755 C C . SER A 1 94 ? 16.550 -7.560 -14.880 1.00 60.62 94 SER A C 1
ATOM 757 O O . SER A 1 94 ? 16.931 -7.315 -16.023 1.00 60.62 94 SER A O 1
ATOM 759 N N . ALA A 1 95 ? 17.047 -6.926 -13.814 1.00 57.41 95 ALA A N 1
ATOM 760 C CA . ALA A 1 95 ? 18.022 -5.843 -13.891 1.00 57.41 95 ALA A CA 1
ATOM 761 C C . ALA A 1 95 ? 19.442 -6.334 -14.227 1.00 57.41 95 ALA A C 1
ATOM 763 O O . ALA A 1 95 ? 20.344 -5.517 -14.391 1.00 57.41 95 ALA A O 1
ATOM 764 N N . MET A 1 96 ? 19.640 -7.651 -14.355 1.00 54.66 96 MET A N 1
ATOM 765 C CA . MET A 1 96 ? 20.909 -8.287 -14.722 1.00 54.66 96 MET A CA 1
ATOM 766 C C . MET A 1 96 ? 21.290 -8.170 -16.213 1.00 54.66 96 MET A C 1
ATOM 768 O O . MET A 1 96 ? 22.238 -8.820 -16.653 1.00 54.66 96 MET A O 1
ATOM 772 N N . GLY A 1 97 ? 20.618 -7.319 -16.993 1.00 56.81 97 GLY A N 1
ATOM 773 C CA . GLY A 1 97 ? 21.156 -6.848 -18.272 1.00 56.81 97 GLY A CA 1
ATOM 774 C C . GLY A 1 97 ? 22.428 -6.020 -18.048 1.00 56.81 97 GLY A C 1
ATOM 775 O O . GLY A 1 97 ? 22.451 -5.141 -17.186 1.00 56.81 97 GLY A O 1
ATOM 776 N N . GLU A 1 98 ? 23.499 -6.324 -18.789 1.00 53.38 98 GLU A N 1
ATOM 777 C CA . GLU A 1 98 ? 24.824 -5.718 -18.606 1.00 53.38 98 GLU A CA 1
ATOM 778 C C . GLU A 1 98 ? 24.758 -4.176 -18.561 1.00 53.38 98 GLU A C 1
ATOM 780 O O . GLU A 1 98 ? 24.305 -3.520 -19.496 1.00 53.38 98 GLU A O 1
ATOM 785 N N . SER A 1 99 ? 25.237 -3.614 -17.443 1.00 56.41 99 SER A N 1
ATOM 786 C CA . SER A 1 99 ? 25.386 -2.176 -17.167 1.00 56.41 99 SER A CA 1
ATOM 787 C C . SER A 1 99 ? 24.093 -1.350 -17.080 1.00 56.41 99 SER A C 1
ATOM 789 O O . SER A 1 99 ? 23.941 -0.346 -17.775 1.00 56.41 99 SER A O 1
ATOM 791 N N . ASN A 1 100 ? 23.205 -1.678 -16.138 1.00 64.81 100 ASN A N 1
ATOM 792 C CA . ASN A 1 100 ? 22.167 -0.737 -15.705 1.00 64.81 100 ASN A CA 1
ATOM 793 C C . ASN A 1 100 ? 22.697 0.183 -14.575 1.00 64.81 100 ASN A C 1
ATOM 795 O O . ASN A 1 100 ? 23.124 -0.329 -13.539 1.00 64.81 100 ASN A O 1
ATOM 799 N N . PRO A 1 101 ? 22.695 1.525 -14.727 1.00 70.19 101 PRO A N 1
ATOM 800 C CA . PRO A 1 101 ? 23.105 2.451 -13.661 1.00 70.19 101 PRO A CA 1
ATOM 801 C C . PRO A 1 101 ? 22.109 2.527 -12.494 1.00 70.19 101 PRO A C 1
ATOM 803 O O . PRO A 1 101 ? 22.432 3.109 -11.461 1.00 70.19 101 PRO A O 1
ATOM 806 N N . LEU A 1 102 ? 20.901 1.982 -12.659 1.00 69.44 102 LEU A N 1
ATOM 807 C CA . LEU A 1 102 ? 19.855 1.973 -11.641 1.00 69.44 102 LEU A CA 1
ATOM 808 C C . LEU A 1 102 ? 19.913 0.691 -10.814 1.00 69.44 102 LEU A C 1
ATOM 810 O O . LEU A 1 102 ? 20.005 -0.409 -11.366 1.00 69.44 102 LEU A O 1
ATOM 814 N N . SER A 1 103 ? 19.795 0.823 -9.492 1.00 71.88 103 SER A N 1
ATOM 815 C CA . SER A 1 103 ? 19.568 -0.340 -8.645 1.00 71.88 103 SER A CA 1
ATOM 816 C C . SER A 1 103 ? 18.144 -0.880 -8.864 1.00 71.88 103 SER A C 1
ATOM 818 O O . SER A 1 103 ? 17.239 -0.144 -9.262 1.00 71.88 103 SER A O 1
ATOM 820 N N . PRO A 1 104 ? 17.883 -2.157 -8.562 1.00 66.00 104 PRO A N 1
ATOM 821 C CA . PRO A 1 104 ? 16.538 -2.735 -8.659 1.00 66.00 104 PRO A CA 1
ATOM 822 C C . PRO A 1 104 ? 15.503 -2.040 -7.773 1.00 66.00 104 PRO A C 1
ATOM 824 O O . PRO A 1 104 ? 14.327 -1.998 -8.120 1.00 66.00 104 PRO A O 1
ATOM 827 N N . ILE A 1 105 ? 15.942 -1.458 -6.653 1.00 66.69 105 ILE A N 1
ATOM 828 C CA . ILE A 1 105 ? 15.085 -0.629 -5.801 1.00 66.69 105 ILE A CA 1
ATOM 829 C C . ILE A 1 105 ? 14.707 0.659 -6.538 1.00 66.69 105 ILE A C 1
ATOM 831 O O . ILE A 1 105 ? 13.547 1.052 -6.497 1.00 66.69 105 ILE 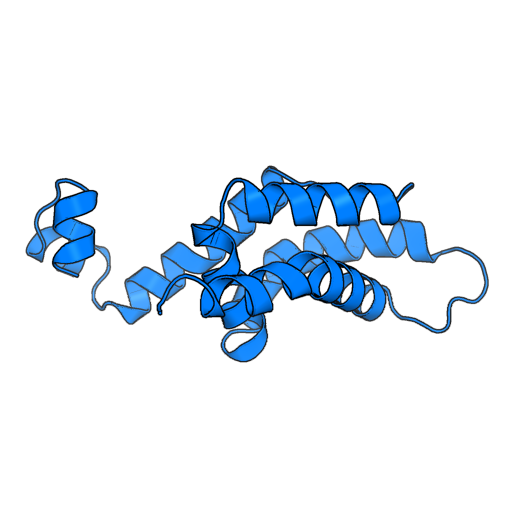A O 1
ATOM 835 N N . ASP A 1 106 ? 15.640 1.286 -7.257 1.00 71.00 106 ASP A N 1
ATOM 836 C CA . ASP A 1 106 ? 15.343 2.500 -8.027 1.00 71.00 106 ASP A CA 1
ATOM 837 C C . ASP A 1 106 ? 14.312 2.213 -9.122 1.00 71.00 106 ASP A C 1
ATOM 839 O O . ASP A 1 106 ? 13.344 2.953 -9.278 1.00 71.00 106 ASP A O 1
ATOM 843 N N . VAL A 1 107 ? 14.467 1.096 -9.838 1.00 71.19 107 VAL A N 1
ATOM 844 C CA . VAL A 1 107 ? 13.505 0.649 -10.859 1.00 71.19 107 VAL A CA 1
ATOM 845 C C . VAL A 1 107 ? 12.122 0.415 -10.246 1.00 71.19 107 VAL A C 1
ATOM 847 O O . VAL A 1 107 ? 11.122 0.887 -10.785 1.00 71.19 107 VAL A O 1
ATOM 850 N N . LEU A 1 108 ? 12.067 -0.253 -9.093 1.00 69.00 108 LEU A N 1
ATOM 851 C CA . LEU A 1 108 ? 10.838 -0.506 -8.347 1.00 69.00 108 LEU A CA 1
ATOM 852 C C . LEU A 1 108 ? 10.145 0.800 -7.928 1.00 69.00 108 LEU A C 1
ATOM 854 O O . LEU A 1 108 ? 8.945 0.967 -8.151 1.00 69.00 108 LEU A O 1
ATOM 858 N N . VAL A 1 109 ? 10.909 1.748 -7.381 1.00 74.56 109 VAL A N 1
ATOM 859 C CA . VAL A 1 109 ? 10.417 3.079 -7.003 1.00 74.56 109 VAL A CA 1
ATOM 860 C C . VAL A 1 109 ? 9.868 3.815 -8.223 1.00 74.56 109 VAL A C 1
ATOM 862 O O . VAL A 1 109 ? 8.781 4.385 -8.140 1.00 74.56 109 VAL A O 1
ATOM 865 N N . PHE A 1 110 ? 10.554 3.773 -9.369 1.00 75.94 110 PHE A N 1
ATOM 866 C CA . PHE A 1 110 ? 10.065 4.417 -10.590 1.00 75.94 110 PHE A CA 1
ATOM 867 C C . PHE A 1 110 ? 8.782 3.780 -11.123 1.00 75.94 110 PHE A C 1
ATOM 869 O O . PHE A 1 110 ? 7.861 4.512 -11.482 1.00 75.94 110 PHE A O 1
ATOM 876 N N . VAL A 1 111 ? 8.683 2.448 -11.133 1.00 75.00 111 VAL A N 1
ATOM 877 C CA . VAL A 1 111 ? 7.462 1.735 -11.545 1.00 75.00 111 VAL A CA 1
ATOM 878 C C . VAL A 1 111 ? 6.281 2.145 -10.667 1.00 75.00 111 VAL A C 1
ATOM 880 O O . VAL A 1 111 ? 5.246 2.567 -11.185 1.00 75.00 111 VAL A O 1
ATOM 883 N N . TYR A 1 112 ? 6.450 2.113 -9.344 1.00 74.81 112 TYR A N 1
ATOM 884 C CA . TYR A 1 112 ? 5.399 2.519 -8.413 1.00 74.81 112 TYR A CA 1
ATOM 885 C C . TYR A 1 112 ? 5.066 4.011 -8.518 1.00 74.81 112 TYR A C 1
ATOM 887 O O . TYR A 1 112 ? 3.890 4.369 -8.457 1.00 74.81 112 TYR A O 1
ATOM 895 N N . ALA A 1 113 ? 6.055 4.890 -8.686 1.00 77.38 113 ALA A N 1
ATOM 896 C CA . ALA A 1 113 ? 5.823 6.325 -8.834 1.00 77.38 113 ALA A CA 1
ATOM 897 C C . ALA A 1 113 ? 5.035 6.639 -10.115 1.00 77.38 113 ALA A C 1
ATOM 899 O O . ALA A 1 113 ? 4.079 7.415 -10.071 1.00 77.38 113 ALA A O 1
ATOM 900 N N . LEU A 1 114 ? 5.385 6.004 -11.237 1.00 79.62 114 LEU A N 1
ATOM 901 C CA . LEU A 1 114 ? 4.689 6.171 -12.515 1.00 79.62 114 LEU A CA 1
ATOM 902 C C . LEU A 1 114 ? 3.262 5.616 -12.457 1.00 79.62 114 LEU A C 1
ATOM 904 O O . LEU A 1 114 ? 2.325 6.318 -12.838 1.00 79.62 114 LEU A O 1
ATOM 908 N N . ALA A 1 115 ? 3.084 4.407 -11.919 1.00 77.75 115 ALA A N 1
ATOM 909 C CA . ALA A 1 115 ? 1.773 3.769 -11.800 1.00 77.75 115 ALA A CA 1
ATOM 910 C C . ALA A 1 115 ? 0.812 4.543 -10.876 1.00 7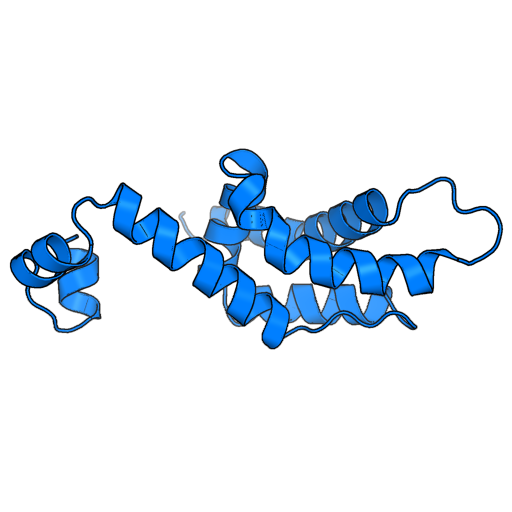7.75 115 ALA A C 1
ATOM 912 O O . ALA A 1 115 ? -0.400 4.528 -11.076 1.00 77.75 115 ALA A O 1
ATOM 913 N N . GLN A 1 116 ? 1.331 5.256 -9.874 1.00 76.56 116 GLN A N 1
ATOM 914 C CA . GLN A 1 116 ? 0.508 5.972 -8.891 1.00 76.56 116 GLN A CA 1
ATOM 915 C C . GLN A 1 116 ? 0.340 7.470 -9.194 1.00 76.56 116 GLN A C 1
ATOM 917 O O . GLN A 1 116 ? -0.544 8.117 -8.622 1.00 76.56 116 GLN A O 1
ATOM 922 N N . ALA A 1 117 ? 1.143 8.041 -10.097 1.00 80.12 117 ALA A N 1
ATOM 923 C CA . ALA A 1 117 ? 1.170 9.486 -10.344 1.00 80.12 117 ALA A CA 1
ATOM 924 C C . ALA A 1 117 ? -0.186 10.062 -10.803 1.00 80.12 117 ALA A C 1
ATOM 926 O O . ALA A 1 117 ? -0.537 11.186 -10.440 1.00 80.12 117 ALA A O 1
ATOM 927 N N . TRP A 1 118 ? -0.996 9.286 -11.527 1.00 73.50 118 TRP A N 1
ATOM 928 C CA . TRP A 1 118 ? -2.306 9.727 -12.016 1.00 73.50 118 TRP A CA 1
ATOM 929 C C . TRP A 1 118 ? -3.373 9.669 -10.922 1.00 73.50 118 TRP A C 1
ATOM 931 O O . TRP A 1 118 ? -4.208 10.567 -10.838 1.00 73.50 118 TRP A O 1
ATOM 941 N N . GLY A 1 119 ? -3.312 8.685 -10.023 1.00 66.38 119 GLY A N 1
ATOM 942 C CA . GLY A 1 119 ? -4.223 8.611 -8.879 1.00 66.38 119 GLY A CA 1
ATOM 943 C C . GLY A 1 119 ? -4.018 9.759 -7.881 1.00 66.38 119 GLY A C 1
ATOM 944 O O . GLY A 1 119 ? -4.988 10.285 -7.331 1.00 66.38 119 GLY A O 1
ATOM 945 N N . ALA A 1 120 ? -2.774 10.224 -7.718 1.00 61.69 120 ALA A N 1
ATOM 946 C CA . ALA A 1 120 ? -2.450 11.397 -6.904 1.00 61.69 120 ALA A CA 1
ATOM 947 C C . ALA A 1 120 ? -3.059 12.701 -7.460 1.00 61.69 120 ALA A C 1
ATOM 949 O O . ALA A 1 120 ? -3.449 13.587 -6.697 1.00 61.69 120 ALA A O 1
ATOM 950 N N . VAL A 1 121 ? -3.158 12.815 -8.788 1.00 58.62 121 VAL A N 1
ATOM 951 C CA . VAL A 1 121 ? -3.690 13.999 -9.480 1.00 58.62 121 VAL A CA 1
ATOM 952 C C . VAL A 1 121 ? -5.219 13.969 -9.573 1.00 58.62 121 VAL A C 1
ATOM 954 O O . VAL A 1 121 ? -5.859 14.998 -9.340 1.00 58.62 121 VAL A O 1
ATOM 957 N N . SER A 1 122 ? -5.812 12.806 -9.856 1.00 58.47 122 SER A N 1
ATOM 958 C CA . SER A 1 122 ? -7.257 12.656 -10.088 1.00 58.47 122 SER A CA 1
ATOM 959 C C . SER A 1 122 ? -8.105 12.824 -8.824 1.00 58.47 122 SER A C 1
ATOM 961 O O . SER A 1 122 ? -9.200 13.375 -8.895 1.00 58.47 122 SER A O 1
ATOM 963 N N . GLY A 1 123 ? -7.584 12.478 -7.639 1.00 53.53 123 GLY A N 1
ATOM 964 C CA . GLY A 1 123 ? -8.298 12.673 -6.364 1.00 53.53 123 GLY A CA 1
ATOM 965 C C . GLY A 1 123 ? -8.581 14.138 -5.990 1.00 53.53 123 GLY A C 1
ATOM 966 O O . GLY A 1 123 ? -9.273 14.395 -5.007 1.00 53.53 123 GLY A O 1
ATOM 967 N N . ARG A 1 124 ? -8.050 15.101 -6.755 1.00 49.09 124 ARG A N 1
ATOM 968 C CA . ARG A 1 124 ? -8.214 16.544 -6.534 1.00 49.09 124 ARG A CA 1
ATOM 969 C C . ARG A 1 124 ? -9.287 17.183 -7.428 1.00 49.09 124 ARG A C 1
ATOM 971 O O . ARG A 1 124 ? -9.610 18.345 -7.209 1.00 49.09 124 ARG A O 1
ATOM 978 N N . VAL A 1 125 ? -9.820 16.463 -8.422 1.00 47.09 125 VAL A N 1
ATOM 979 C CA . VAL A 1 125 ? -10.765 17.019 -9.415 1.00 47.09 125 VAL A CA 1
ATOM 980 C C . VAL A 1 125 ? -12.235 16.785 -9.033 1.00 47.09 125 VAL A C 1
ATOM 982 O O . VAL A 1 125 ? -13.070 17.626 -9.339 1.00 47.09 125 VAL A O 1
ATOM 985 N N . ASP A 1 126 ? -12.551 15.747 -8.255 1.00 41.69 126 ASP A N 1
ATOM 986 C CA . ASP A 1 126 ? -13.942 15.394 -7.895 1.00 41.69 126 ASP A CA 1
ATOM 987 C C . ASP A 1 126 ? -14.481 16.110 -6.634 1.00 41.69 126 ASP A C 1
ATOM 989 O O . ASP A 1 126 ? -15.384 15.624 -5.954 1.00 41.69 126 ASP A O 1
ATOM 993 N N . SER A 1 127 ? -13.915 17.265 -6.273 1.00 36.22 127 SER A N 1
ATOM 994 C CA . SER A 1 127 ? -14.356 18.064 -5.112 1.00 36.22 127 SER A CA 1
ATOM 995 C C . SER A 1 127 ? -14.496 19.557 -5.432 1.00 36.22 127 SER A C 1
ATOM 997 O O . SER A 1 127 ? -14.009 20.409 -4.686 1.00 36.22 127 SER A O 1
ATOM 999 N N . ALA A 1 128 ? -15.182 19.864 -6.538 1.00 35.81 128 ALA A N 1
ATOM 1000 C CA . ALA A 1 128 ? -15.624 21.210 -6.907 1.00 35.81 128 ALA A CA 1
ATOM 1001 C C . ALA A 1 128 ? -17.112 21.219 -7.277 1.00 35.81 128 ALA A C 1
ATOM 1003 O O . ALA A 1 128 ? -17.547 20.276 -7.976 1.00 35.81 128 ALA A O 1
#

InterPro domains:
  IPR009057 Homedomain-like superfamily [SSF46689] (1-47)
  IPR041467 HTH-type transcriptional repressor Sco4008, C-terminal [PF17926] (47-123)

pLDDT: mean 76.66, std 13.38, range [35.81, 94.62]

Secondary structure (DSSP, 8-state):
-HHHHHHTT--HHHHHHHH-SHHHHHHHHHHHHHHHHHHHS---TT-HHHHHHHHHHHHHH-HHHHHHHHHHHHH-HHHHHHHHHHHHHHHHHHTTSTT-SS-HHHHHHHHHHHHHHHHHHHTTTS--